Protein AF-A0A958LLQ4-F1 (afdb_monomer)

Structure (mmCIF, N/CA/C/O backbone):
data_AF-A0A958LLQ4-F1
#
_entry.id   AF-A0A958LLQ4-F1
#
loop_
_atom_site.group_PDB
_atom_site.id
_atom_site.type_symbol
_atom_site.label_atom_id
_atom_site.label_alt_id
_atom_site.label_comp_id
_atom_site.label_asym_id
_atom_site.label_entity_id
_atom_site.label_seq_id
_atom_site.pdbx_PDB_ins_code
_atom_site.Cartn_x
_atom_site.Cartn_y
_atom_site.Cartn_z
_atom_site.occupancy
_atom_site.B_iso_or_equiv
_atom_site.auth_seq_id
_atom_site.auth_comp_id
_atom_site.auth_asym_id
_atom_site.auth_atom_id
_atom_site.pdbx_PDB_model_num
ATOM 1 N N . LYS A 1 1 ? -2.678 -2.669 -29.679 1.00 63.53 1 LYS A N 1
ATOM 2 C CA . LYS A 1 1 ? -2.350 -3.875 -28.882 1.00 63.53 1 LYS A CA 1
ATOM 3 C C . LYS A 1 1 ? -0.872 -3.759 -28.554 1.00 63.53 1 LYS A C 1
ATOM 5 O O . LYS A 1 1 ? -0.131 -3.469 -29.480 1.00 63.53 1 LYS A O 1
ATOM 10 N N . TYR A 1 2 ? -0.493 -3.843 -27.283 1.00 69.75 2 TYR A N 1
ATOM 11 C CA . TYR A 1 2 ? 0.900 -3.709 -26.849 1.00 69.75 2 TYR A CA 1
ATOM 12 C C . TYR A 1 2 ? 1.430 -5.084 -26.462 1.00 69.75 2 TYR A C 1
ATOM 14 O O . TYR A 1 2 ? 0.663 -5.903 -25.957 1.00 69.75 2 TYR A O 1
ATOM 22 N N . ASP A 1 3 ? 2.719 -5.311 -26.675 1.00 69.81 3 ASP A N 1
ATOM 23 C CA . ASP A 1 3 ? 3.380 -6.603 -26.454 1.00 69.81 3 ASP A CA 1
ATOM 24 C C . ASP A 1 3 ? 3.765 -6.839 -24.981 1.00 69.81 3 ASP A C 1
ATOM 26 O O . ASP A 1 3 ? 4.581 -7.702 -24.667 1.00 69.81 3 ASP A O 1
ATOM 30 N N . TRP A 1 4 ? 3.188 -6.062 -24.058 1.00 78.38 4 TRP A N 1
ATOM 31 C CA . TRP A 1 4 ? 3.486 -6.164 -22.634 1.00 78.38 4 TRP A CA 1
ATOM 32 C C . TRP A 1 4 ? 2.782 -7.383 -22.007 1.00 78.38 4 TRP A C 1
ATOM 34 O O . TRP A 1 4 ? 1.556 -7.488 -22.114 1.00 78.38 4 TRP A O 1
ATOM 44 N N . PRO A 1 5 ? 3.521 -8.289 -21.335 1.00 75.88 5 PRO A N 1
ATOM 45 C CA . PRO A 1 5 ? 2.971 -9.541 -20.808 1.00 75.88 5 PRO A CA 1
ATOM 46 C C . PRO A 1 5 ? 2.204 -9.389 -19.482 1.00 75.88 5 PRO A C 1
ATOM 48 O O . PRO A 1 5 ? 1.487 -10.313 -19.100 1.00 75.88 5 PRO A O 1
ATOM 51 N N . GLY A 1 6 ? 2.356 -8.262 -18.776 1.00 82.38 6 GLY A N 1
ATOM 52 C CA . GLY A 1 6 ? 1.766 -8.015 -17.453 1.00 82.38 6 GLY A CA 1
ATOM 53 C C . GLY A 1 6 ? 0.664 -6.950 -17.444 1.00 82.38 6 GLY A C 1
ATOM 54 O O . GLY A 1 6 ? 0.184 -6.494 -18.482 1.00 82.38 6 GLY A O 1
ATOM 55 N N . ASN A 1 7 ? 0.258 -6.505 -16.254 1.00 87.19 7 ASN A N 1
ATOM 56 C CA . ASN A 1 7 ? -0.603 -5.326 -16.108 1.00 87.19 7 ASN A CA 1
ATOM 57 C C . ASN A 1 7 ? 0.216 -4.019 -16.020 1.00 87.19 7 ASN A C 1
ATOM 59 O O . ASN A 1 7 ? 1.441 -4.043 -15.906 1.00 87.19 7 ASN A O 1
ATOM 63 N N . ILE A 1 8 ? -0.456 -2.864 -16.065 1.00 85.81 8 ILE A N 1
ATOM 64 C CA . ILE A 1 8 ? 0.223 -1.556 -16.101 1.00 85.81 8 ILE A CA 1
ATOM 65 C C . ILE A 1 8 ? 1.041 -1.244 -14.837 1.00 85.81 8 ILE A C 1
ATOM 67 O O . ILE A 1 8 ? 2.043 -0.549 -14.930 1.00 85.81 8 ILE A O 1
ATOM 71 N N . ARG A 1 9 ? 0.675 -1.805 -13.675 1.00 88.75 9 ARG A N 1
ATOM 72 C CA . ARG A 1 9 ? 1.460 -1.658 -12.436 1.00 88.75 9 ARG A CA 1
ATOM 73 C C . ARG A 1 9 ? 2.757 -2.445 -12.489 1.00 88.75 9 ARG A C 1
ATOM 75 O O . ARG A 1 9 ? 3.747 -2.045 -11.901 1.00 88.75 9 ARG A O 1
ATOM 82 N N . GLU A 1 10 ? 2.755 -3.586 -13.172 1.00 86.56 10 GLU A N 1
ATOM 83 C CA . GLU A 1 10 ? 3.984 -4.358 -13.361 1.00 86.56 10 GLU A CA 1
ATOM 84 C C . GLU A 1 10 ? 4.960 -3.592 -14.254 1.00 86.56 10 GLU A C 1
ATOM 86 O O . GLU A 1 10 ? 6.159 -3.610 -13.996 1.00 86.56 10 GLU A O 1
ATOM 91 N N . LEU A 1 11 ? 4.442 -2.879 -15.259 1.00 88.12 11 LEU A N 1
ATOM 92 C CA . LEU A 1 11 ? 5.252 -2.004 -16.102 1.00 88.12 11 LEU A CA 1
ATOM 93 C C . LEU A 1 11 ? 5.844 -0.844 -15.294 1.00 88.12 11 LEU A C 1
ATOM 95 O O . LEU A 1 11 ? 7.042 -0.598 -15.378 1.00 88.12 11 LEU A O 1
ATOM 99 N N . GLU A 1 12 ? 5.015 -0.170 -14.495 1.00 89.00 12 GLU A N 1
ATOM 100 C CA . GLU A 1 12 ? 5.439 0.910 -13.596 1.00 89.00 12 GLU A CA 1
ATOM 101 C C . GLU A 1 12 ? 6.560 0.442 -12.657 1.00 89.00 12 GLU A C 1
ATOM 103 O O . GLU A 1 12 ? 7.640 1.025 -12.660 1.00 89.00 12 GLU A O 1
ATOM 108 N N . ASN A 1 13 ? 6.369 -0.692 -11.975 1.00 89.38 13 ASN A N 1
ATOM 109 C CA . ASN A 1 13 ? 7.370 -1.255 -11.066 1.00 89.38 13 ASN A CA 1
ATOM 110 C C . ASN A 1 13 ? 8.701 -1.588 -11.766 1.00 89.38 13 ASN A C 1
ATOM 112 O O . ASN A 1 13 ? 9.769 -1.406 -11.184 1.00 89.38 13 ASN A O 1
ATOM 116 N N . VAL A 1 14 ? 8.655 -2.110 -12.998 1.00 88.31 14 VAL A N 1
ATOM 117 C CA . VAL A 1 14 ? 9.866 -2.442 -13.769 1.00 88.31 14 VAL A CA 1
ATOM 118 C C . VAL A 1 14 ? 10.636 -1.179 -14.149 1.00 88.31 14 VAL A C 1
ATOM 120 O O . VAL A 1 14 ? 11.862 -1.166 -14.043 1.00 88.31 14 VAL A O 1
ATOM 123 N N . ILE A 1 15 ? 9.933 -0.120 -14.554 1.00 88.44 15 ILE A N 1
ATOM 124 C CA . ILE A 1 15 ? 10.548 1.163 -14.911 1.00 88.44 15 ILE A CA 1
ATOM 125 C C . ILE A 1 15 ? 11.131 1.847 -13.672 1.00 88.44 15 ILE A C 1
ATOM 127 O O . ILE A 1 15 ? 12.266 2.311 -13.728 1.00 88.44 15 ILE A O 1
ATOM 131 N N . GLU A 1 16 ? 10.401 1.874 -12.554 1.00 88.38 16 GLU A N 1
ATOM 132 C CA . GLU A 1 16 ? 10.895 2.435 -11.290 1.00 88.38 16 GLU A CA 1
ATOM 133 C C . GLU A 1 16 ? 12.174 1.734 -10.832 1.00 88.38 16 GLU A C 1
ATOM 135 O O . GLU A 1 16 ? 13.159 2.388 -10.499 1.00 88.38 16 GLU A O 1
ATOM 140 N N . HIS A 1 17 ? 12.190 0.402 -10.864 1.00 86.88 17 HIS A N 1
ATOM 141 C CA . HIS A 1 17 ? 13.363 -0.371 -10.475 1.00 86.88 17 HIS A CA 1
ATOM 142 C C . HIS A 1 17 ? 14.562 -0.106 -11.394 1.00 86.88 17 HIS A C 1
ATOM 144 O O . HIS A 1 17 ? 15.671 0.104 -10.908 1.00 86.88 17 HIS A O 1
ATOM 150 N N . ALA A 1 18 ? 14.345 -0.079 -12.712 1.00 88.19 18 ALA A N 1
ATOM 151 C CA . ALA A 1 18 ? 15.406 0.207 -13.672 1.00 88.19 18 ALA A CA 1
ATOM 152 C C . ALA A 1 18 ? 15.966 1.627 -13.512 1.00 88.19 18 ALA A C 1
ATOM 154 O O . ALA A 1 18 ? 17.169 1.830 -13.636 1.00 88.19 18 ALA A O 1
ATOM 155 N N . PHE A 1 19 ? 15.108 2.591 -13.175 1.00 86.88 19 PHE A N 1
ATOM 156 C CA . PHE A 1 19 ? 15.516 3.955 -12.859 1.00 86.88 19 PHE A CA 1
ATOM 157 C C . PHE A 1 19 ? 16.313 4.051 -11.549 1.00 86.88 19 PHE A C 1
ATOM 159 O O . PHE A 1 19 ? 17.269 4.809 -11.482 1.00 86.88 19 PHE A O 1
ATOM 166 N N . ILE A 1 20 ? 15.951 3.285 -10.514 1.00 87.06 20 ILE A N 1
ATOM 167 C CA . ILE A 1 20 ? 16.677 3.276 -9.231 1.00 87.06 20 ILE A CA 1
ATOM 168 C C . ILE A 1 20 ? 18.080 2.672 -9.377 1.00 87.06 20 ILE A C 1
ATOM 170 O O . ILE A 1 20 ? 19.001 3.101 -8.685 1.00 87.06 20 ILE A O 1
ATOM 174 N N . LEU A 1 21 ? 18.237 1.657 -10.230 1.00 85.44 21 LEU A N 1
ATOM 175 C CA . LEU A 1 21 ? 19.515 0.969 -10.421 1.00 85.44 21 LEU A CA 1
ATOM 176 C C . LEU A 1 21 ? 20.495 1.721 -11.322 1.00 85.44 21 LEU A C 1
ATOM 178 O O . LEU A 1 21 ? 21.702 1.526 -11.193 1.00 85.44 21 LEU A O 1
ATOM 182 N N . GLU A 1 22 ? 19.999 2.526 -12.258 1.00 86.81 22 GLU A N 1
ATOM 183 C CA . GLU A 1 22 ? 20.848 3.247 -13.201 1.00 86.81 22 GLU A CA 1
ATOM 184 C C . GLU A 1 22 ? 21.275 4.590 -12.630 1.00 86.81 22 GLU A C 1
ATOM 186 O O . GLU A 1 22 ? 20.471 5.475 -12.360 1.00 86.81 22 GLU A O 1
ATOM 191 N N . GLU A 1 23 ? 22.585 4.766 -12.504 1.00 82.06 23 GLU A N 1
ATOM 192 C CA . GLU A 1 23 ? 23.186 6.035 -12.090 1.00 82.06 23 GLU A CA 1
ATOM 193 C C . GLU A 1 23 ? 23.378 6.994 -13.281 1.00 82.06 23 GLU A C 1
ATOM 195 O O . GLU A 1 23 ? 23.805 8.138 -13.113 1.00 82.06 23 GLU A O 1
ATOM 200 N N . THR A 1 24 ? 23.085 6.536 -14.504 1.00 84.31 24 THR A N 1
ATOM 201 C CA . THR A 1 24 ? 23.286 7.294 -15.744 1.00 84.31 24 THR A CA 1
ATOM 202 C C . THR A 1 24 ? 21.967 7.764 -16.360 1.00 84.31 24 THR A C 1
ATOM 204 O O . THR A 1 24 ? 20.885 7.290 -16.032 1.00 84.31 24 THR A O 1
ATOM 207 N N . ASN A 1 25 ? 22.041 8.700 -17.312 1.00 84.00 25 ASN A N 1
ATOM 208 C CA . ASN A 1 25 ? 20.861 9.221 -18.017 1.00 84.00 25 ASN A CA 1
ATOM 209 C C . ASN A 1 25 ? 20.256 8.234 -19.042 1.00 84.00 25 ASN A C 1
ATOM 211 O O . ASN A 1 25 ? 19.365 8.620 -19.801 1.00 84.00 25 ASN A O 1
ATOM 215 N N . LEU A 1 26 ? 20.755 6.997 -19.125 1.00 86.38 26 LEU A N 1
ATOM 216 C CA . LEU A 1 26 ? 20.292 5.973 -20.059 1.00 86.38 26 LEU A CA 1
ATOM 217 C C . LEU A 1 26 ? 20.000 4.680 -19.300 1.00 86.38 26 LEU A C 1
ATOM 219 O O . LEU A 1 26 ? 20.859 4.172 -18.592 1.00 86.38 26 LEU A O 1
ATOM 223 N N . ILE A 1 27 ? 18.805 4.122 -19.496 1.00 85.38 27 ILE A N 1
ATOM 224 C CA . ILE A 1 27 ? 18.447 2.831 -18.904 1.00 85.38 27 ILE A CA 1
ATOM 225 C C . ILE A 1 27 ? 19.063 1.712 -19.747 1.00 85.38 27 ILE A C 1
ATOM 227 O O . ILE A 1 27 ? 18.666 1.501 -20.897 1.00 85.38 27 ILE A O 1
ATOM 231 N N . GLY A 1 28 ? 20.037 1.000 -19.180 1.00 81.94 28 GLY A N 1
ATOM 232 C CA . GLY A 1 28 ? 20.638 -0.180 -19.778 1.00 81.94 28 GLY A CA 1
ATOM 233 C C . GLY A 1 28 ? 19.764 -1.424 -19.620 1.00 81.94 28 GLY A C 1
ATOM 234 O O . GLY A 1 28 ? 18.930 -1.538 -18.724 1.00 81.94 28 GLY A O 1
ATOM 235 N N . ILE A 1 29 ? 19.988 -2.420 -20.480 1.00 82.12 29 ILE A N 1
ATOM 236 C CA . ILE A 1 29 ? 19.274 -3.710 -20.422 1.00 82.12 29 ILE A CA 1
ATOM 237 C C . ILE A 1 29 ? 19.532 -4.424 -19.082 1.00 82.12 29 ILE A C 1
ATOM 239 O O . ILE A 1 29 ? 18.664 -5.136 -18.589 1.00 82.12 29 ILE A O 1
ATOM 243 N N . ASN A 1 30 ? 20.692 -4.185 -18.465 1.00 80.25 30 ASN A N 1
ATOM 244 C CA . ASN A 1 30 ? 21.082 -4.772 -17.181 1.00 80.25 30 ASN A CA 1
ATOM 245 C C . ASN A 1 30 ? 20.281 -4.226 -15.986 1.00 80.25 30 ASN A C 1
ATOM 247 O O . ASN A 1 30 ? 20.246 -4.867 -14.940 1.00 80.25 30 ASN A O 1
ATOM 251 N N . ALA A 1 31 ? 19.645 -3.060 -16.127 1.00 82.81 31 ALA A N 1
ATOM 252 C CA . ALA A 1 31 ? 18.838 -2.445 -15.076 1.00 82.81 31 ALA A CA 1
ATOM 253 C C . ALA A 1 31 ? 17.414 -3.008 -15.001 1.00 82.81 31 ALA A C 1
ATOM 255 O O . ALA A 1 31 ? 16.707 -2.845 -14.003 1.00 82.81 31 ALA A O 1
ATOM 256 N N . LEU A 1 32 ? 16.977 -3.684 -16.065 1.00 86.12 32 LEU A N 1
ATOM 257 C CA . LEU A 1 32 ? 15.686 -4.347 -16.094 1.00 86.12 32 LEU A CA 1
ATOM 258 C C . LEU A 1 32 ? 15.749 -5.651 -15.280 1.00 86.12 32 LEU A C 1
ATOM 260 O O . LEU A 1 32 ? 16.730 -6.389 -15.376 1.00 86.12 32 LEU A O 1
ATOM 264 N N . PRO A 1 33 ? 14.698 -5.993 -14.513 1.00 80.81 33 PRO A N 1
ATOM 265 C CA . PRO A 1 33 ? 14.664 -7.240 -13.757 1.00 80.81 33 PRO A CA 1
ATOM 266 C C . PRO A 1 33 ? 14.849 -8.476 -14.648 1.00 80.81 33 PRO A C 1
ATOM 268 O O . PRO A 1 33 ? 14.206 -8.606 -15.692 1.00 80.81 33 PRO A O 1
ATOM 271 N N . GLU A 1 34 ? 15.649 -9.443 -14.192 1.00 77.19 34 GLU A N 1
ATOM 272 C CA . GLU A 1 34 ? 15.941 -10.687 -14.926 1.00 77.19 34 GLU A CA 1
ATOM 273 C C . GLU A 1 34 ? 14.667 -11.460 -15.313 1.00 77.19 34 GLU A C 1
ATOM 275 O O . GLU A 1 34 ? 14.565 -12.015 -16.407 1.00 77.19 34 GLU A O 1
ATOM 280 N N . ALA A 1 35 ? 13.646 -11.430 -14.448 1.00 72.88 35 ALA A N 1
ATOM 281 C CA . ALA A 1 35 ? 12.343 -12.036 -14.716 1.00 72.88 35 ALA A CA 1
ATOM 282 C C . ALA A 1 35 ? 11.667 -11.460 -15.973 1.00 72.88 35 ALA A C 1
ATOM 284 O O . ALA A 1 35 ? 11.044 -12.204 -16.732 1.00 72.88 35 ALA A O 1
ATOM 285 N N . PHE A 1 36 ? 11.816 -10.154 -16.214 1.00 78.06 36 PHE A N 1
ATOM 286 C CA . PHE A 1 36 ? 11.285 -9.499 -17.405 1.00 78.06 36 PHE A CA 1
ATOM 287 C C . PHE A 1 36 ? 12.080 -9.891 -18.653 1.00 78.06 36 PHE A C 1
ATOM 289 O O . PHE A 1 36 ? 11.495 -10.299 -19.655 1.00 78.06 36 PHE A O 1
ATOM 296 N N . LEU A 1 37 ? 13.411 -9.850 -18.574 1.00 78.56 37 LEU A N 1
ATOM 297 C CA . LEU A 1 37 ? 14.289 -10.231 -19.685 1.00 78.56 37 LEU A CA 1
ATOM 298 C C . LEU A 1 37 ? 14.026 -11.675 -20.134 1.00 78.56 37 LEU A C 1
ATOM 300 O O . LEU A 1 37 ? 13.896 -11.949 -21.329 1.00 78.56 37 LEU A O 1
ATOM 304 N N . ARG A 1 38 ? 13.809 -12.578 -19.172 1.00 74.56 38 ARG A N 1
ATOM 305 C CA . ARG A 1 38 ? 13.427 -13.969 -19.428 1.00 74.56 38 ARG A CA 1
ATOM 306 C C . ARG A 1 38 ? 12.061 -14.100 -20.101 1.00 74.56 38 ARG A C 1
ATOM 308 O O . ARG A 1 38 ? 11.919 -14.920 -21.003 1.00 74.56 38 ARG A O 1
ATOM 315 N N . ALA A 1 39 ? 11.068 -13.310 -19.687 1.00 74.88 39 ALA A N 1
ATOM 316 C CA . ALA A 1 39 ? 9.728 -13.331 -20.278 1.00 74.88 39 ALA A CA 1
ATOM 317 C C . ALA A 1 39 ? 9.726 -12.884 -21.750 1.00 74.88 39 ALA A C 1
ATOM 319 O O . ALA A 1 39 ? 8.957 -13.410 -22.551 1.00 74.88 39 ALA A O 1
ATOM 320 N N . VAL A 1 40 ? 10.618 -11.958 -22.114 1.00 75.06 40 VAL A N 1
ATOM 321 C CA . VAL A 1 40 ? 10.812 -11.491 -23.498 1.00 75.06 40 VAL A CA 1
ATOM 322 C C . VAL A 1 40 ? 11.680 -12.463 -24.320 1.00 75.06 40 VAL A C 1
ATOM 324 O O . VAL A 1 40 ? 11.758 -12.352 -25.541 1.00 75.06 40 VAL A O 1
ATOM 327 N N . GLY A 1 41 ? 12.299 -13.462 -23.683 1.00 70.06 41 GLY A N 1
ATOM 328 C CA . GLY A 1 41 ? 13.175 -14.432 -24.346 1.00 70.06 41 GLY A CA 1
ATOM 329 C C . GLY A 1 41 ? 14.608 -13.933 -24.558 1.00 70.06 41 GLY A C 1
ATOM 330 O O . GLY A 1 41 ? 15.348 -14.507 -25.355 1.00 70.06 41 GLY A O 1
ATOM 331 N N . ILE A 1 42 ? 15.015 -12.881 -23.843 1.00 70.50 42 ILE A N 1
ATOM 332 C CA . ILE A 1 42 ? 16.385 -12.366 -23.848 1.00 70.50 42 ILE A CA 1
ATOM 333 C C . ILE A 1 42 ? 17.174 -13.142 -22.791 1.00 70.50 42 ILE A C 1
ATOM 335 O O . ILE A 1 42 ? 17.037 -12.908 -21.592 1.00 70.50 42 ILE A O 1
ATOM 339 N N . ASN A 1 43 ? 18.010 -14.082 -23.231 1.00 61.56 43 ASN A N 1
ATOM 340 C CA . ASN A 1 43 ? 18.992 -14.721 -22.360 1.00 61.56 43 ASN A CA 1
ATOM 341 C C . ASN A 1 43 ? 20.258 -13.863 -22.372 1.00 61.56 43 ASN A C 1
ATOM 343 O O . ASN A 1 43 ? 20.890 -13.726 -23.419 1.00 61.56 43 ASN A O 1
ATOM 347 N N . ILE A 1 44 ? 20.649 -13.301 -21.226 1.00 65.06 44 ILE A N 1
ATOM 348 C CA . ILE A 1 44 ? 21.928 -12.592 -21.077 1.00 65.06 44 ILE A CA 1
ATOM 349 C C . ILE A 1 44 ? 23.064 -13.631 -21.026 1.00 65.06 44 ILE A C 1
ATOM 351 O O . ILE A 1 44 ? 23.745 -13.814 -20.022 1.00 65.06 44 ILE A O 1
ATOM 355 N N . THR A 1 45 ? 23.248 -14.398 -22.097 1.00 57.47 45 THR A N 1
ATOM 356 C CA . THR A 1 45 ? 24.387 -15.303 -22.232 1.00 57.47 45 THR A CA 1
ATOM 357 C C . THR A 1 45 ? 25.585 -14.506 -22.728 1.00 57.47 45 THR A C 1
ATOM 359 O O . THR A 1 45 ? 25.759 -14.324 -23.928 1.00 57.47 45 THR A O 1
ATOM 362 N N . GLY A 1 46 ? 26.415 -14.063 -21.780 1.00 54.38 46 GLY A N 1
ATOM 363 C CA . GLY A 1 46 ? 27.835 -13.803 -22.016 1.00 54.38 46 GLY A CA 1
ATOM 364 C C . GLY A 1 46 ? 28.245 -12.353 -22.258 1.00 54.38 46 GLY A C 1
ATOM 365 O O . GLY A 1 46 ? 28.676 -12.036 -23.358 1.00 54.38 46 GLY A O 1
ATOM 366 N N . GLN A 1 47 ? 28.233 -11.519 -21.209 1.00 46.62 47 GLN A N 1
ATOM 367 C CA . GLN A 1 47 ? 29.324 -10.556 -20.950 1.00 46.62 47 GLN A CA 1
ATOM 368 C C . GLN A 1 47 ? 29.307 -9.946 -19.532 1.00 46.62 47 GLN A C 1
ATOM 370 O O . GLN A 1 47 ? 29.550 -8.765 -19.349 1.00 46.62 47 GLN A O 1
ATOM 375 N N . TYR A 1 48 ? 29.109 -10.774 -18.504 1.00 48.53 48 TYR A N 1
ATOM 376 C CA . TYR A 1 48 ? 29.691 -10.534 -17.175 1.00 48.53 48 TYR A CA 1
ATOM 377 C C . TYR A 1 48 ? 30.230 -11.861 -16.646 1.00 48.53 48 TYR A C 1
ATOM 379 O O . TYR A 1 48 ? 29.639 -12.536 -15.811 1.00 48.53 48 TYR A O 1
ATOM 387 N N . CYS A 1 49 ? 31.362 -12.274 -17.200 1.00 46.19 49 CYS A N 1
ATOM 388 C CA . CYS A 1 49 ? 32.210 -13.301 -16.617 1.00 46.19 49 CYS A CA 1
ATOM 389 C C . CYS A 1 49 ? 33.663 -12.853 -16.773 1.00 46.19 49 CYS A C 1
ATOM 391 O O . CYS A 1 49 ? 34.361 -13.269 -17.692 1.00 46.19 49 CYS A O 1
ATOM 393 N N . SER A 1 50 ? 34.082 -11.931 -15.905 1.00 43.75 50 SER A N 1
ATOM 394 C CA . SER A 1 50 ? 35.461 -11.686 -15.459 1.00 43.75 50 SER A CA 1
ATOM 395 C C . SER A 1 50 ? 35.422 -10.614 -14.368 1.00 43.75 50 SER A C 1
ATOM 397 O O . SER A 1 50 ? 34.649 -9.673 -14.479 1.00 43.75 50 SER A O 1
ATOM 399 N N . LEU A 1 51 ? 36.269 -10.769 -13.349 1.00 40.25 51 LEU A N 1
ATOM 400 C CA . LEU A 1 51 ? 36.336 -10.008 -12.090 1.00 40.25 51 LEU A CA 1
ATOM 401 C C . LEU A 1 51 ? 35.310 -10.423 -11.028 1.00 40.25 51 LEU A C 1
ATOM 403 O O . LEU A 1 51 ? 34.398 -9.691 -10.669 1.00 40.25 51 LEU A O 1
ATOM 407 N N . ASN A 1 52 ? 35.491 -11.636 -10.502 1.00 47.94 52 ASN A N 1
ATOM 408 C CA . ASN A 1 52 ? 35.983 -11.797 -9.128 1.00 47.94 52 ASN A CA 1
ATOM 409 C C . ASN A 1 52 ? 36.300 -13.275 -8.871 1.00 47.94 52 ASN A C 1
ATOM 411 O O . ASN A 1 52 ? 35.483 -14.043 -8.369 1.00 47.94 52 ASN A O 1
ATOM 415 N N . LYS A 1 53 ? 37.522 -13.676 -9.238 1.00 45.81 53 LYS A N 1
ATOM 416 C CA . LYS A 1 53 ? 38.163 -14.864 -8.673 1.00 45.81 53 LYS A CA 1
ATOM 417 C C . LYS A 1 53 ? 39.660 -14.617 -8.493 1.00 45.81 53 LYS A C 1
ATOM 419 O O . LYS A 1 53 ? 40.469 -14.889 -9.368 1.00 45.81 53 LYS A O 1
ATOM 424 N N . SER A 1 54 ? 39.957 -14.059 -7.332 1.00 37.88 54 SER A N 1
ATOM 425 C CA . SER A 1 5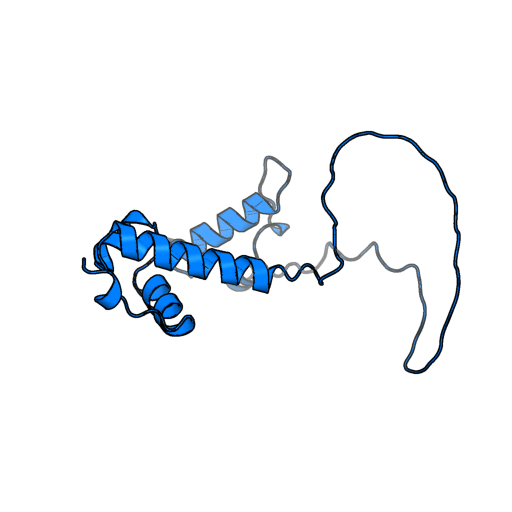4 ? 41.225 -14.053 -6.600 1.00 37.88 54 SER A CA 1
ATOM 426 C C . SER A 1 54 ? 40.817 -13.445 -5.258 1.00 37.88 54 SER A C 1
ATOM 428 O O . SER A 1 54 ? 40.498 -12.264 -5.222 1.00 37.88 54 SER A O 1
ATOM 430 N N . SER A 1 55 ? 40.579 -14.177 -4.176 1.00 42.88 55 SER A N 1
ATOM 431 C CA . SER A 1 55 ? 41.203 -15.386 -3.621 1.00 42.88 55 SER A CA 1
ATOM 432 C C . SER A 1 55 ? 40.171 -16.039 -2.666 1.00 42.88 55 SER A C 1
ATOM 434 O O . SER A 1 55 ? 39.449 -15.326 -1.978 1.00 42.88 55 SER A O 1
ATOM 436 N N . GLU A 1 56 ? 39.878 -17.346 -2.690 1.00 28.00 56 GLU A N 1
ATOM 437 C CA . GLU A 1 56 ? 40.576 -18.391 -1.900 1.00 28.00 56 GLU A CA 1
ATOM 438 C C . GLU A 1 56 ? 41.043 -17.864 -0.531 1.00 28.00 56 GLU A C 1
ATOM 440 O O . GLU A 1 56 ? 41.801 -16.908 -0.473 1.00 28.00 56 GLU A O 1
ATOM 445 N N . SER A 1 57 ? 40.694 -18.385 0.640 1.00 33.16 57 SER A N 1
ATOM 446 C CA . SER A 1 57 ? 40.095 -19.629 1.155 1.00 33.16 57 SER A CA 1
ATOM 447 C C . SER A 1 57 ? 39.760 -19.301 2.638 1.00 33.16 57 SER A C 1
ATOM 449 O O . SER A 1 57 ? 40.306 -18.342 3.173 1.00 33.16 57 SER A O 1
ATOM 451 N N . SER A 1 58 ? 38.883 -19.929 3.419 1.00 32.94 58 SER A N 1
ATOM 452 C CA . SER A 1 58 ? 38.619 -21.346 3.700 1.00 32.94 58 SER A CA 1
ATOM 453 C C . SER A 1 58 ? 37.377 -21.362 4.622 1.00 32.94 58 SER A C 1
ATOM 455 O O . SER A 1 58 ? 37.149 -20.390 5.335 1.00 32.94 58 SER A O 1
ATOM 457 N N . GLY A 1 59 ? 36.480 -22.353 4.556 1.00 29.56 59 GLY A N 1
ATOM 458 C CA . GLY A 1 59 ? 36.274 -23.357 5.626 1.00 29.56 59 GLY A CA 1
ATOM 459 C C . GLY A 1 59 ? 36.480 -22.845 7.068 1.00 29.56 59 GLY A C 1
ATOM 460 O O . GLY A 1 59 ? 37.515 -22.283 7.369 1.00 29.56 59 GLY A O 1
ATOM 461 N N . SER A 1 60 ? 35.638 -23.093 8.065 1.00 28.67 60 SER A N 1
ATOM 462 C CA . SER A 1 60 ? 34.699 -24.184 8.277 1.00 28.67 60 SER A CA 1
ATOM 463 C C . SER A 1 60 ? 34.026 -23.962 9.645 1.00 28.67 60 SER A C 1
ATOM 465 O O . SER A 1 60 ? 34.437 -23.117 10.431 1.00 28.67 60 SER A O 1
ATOM 467 N N . SER A 1 61 ? 33.013 -24.774 9.906 1.00 27.36 61 SER A N 1
ATOM 468 C CA . SER A 1 61 ? 32.414 -25.147 11.192 1.00 27.36 61 SER A CA 1
ATOM 469 C C . SER A 1 61 ? 33.205 -24.898 12.505 1.00 27.36 61 SER A C 1
ATOM 471 O O . SER A 1 61 ? 34.366 -25.282 12.626 1.00 27.36 61 SER A O 1
ATOM 473 N N . SER A 1 62 ? 32.426 -24.556 13.549 1.00 30.81 62 SER A N 1
ATOM 474 C CA . SER A 1 62 ? 32.543 -24.902 14.992 1.00 30.81 62 SER A CA 1
ATOM 475 C C . SER A 1 62 ? 33.515 -24.170 15.947 1.00 30.81 62 SER A C 1
ATOM 477 O O . SER A 1 62 ? 34.719 -24.191 15.741 1.00 30.81 62 SER A O 1
ATOM 479 N N . LYS A 1 63 ? 32.924 -23.790 17.103 1.00 29.80 63 LYS A N 1
ATOM 480 C CA . LYS A 1 63 ? 33.432 -23.769 18.499 1.00 29.80 63 LYS A CA 1
ATOM 481 C C . LYS A 1 63 ? 34.183 -22.539 19.049 1.00 29.80 63 LYS A C 1
ATOM 483 O O . LYS A 1 63 ? 35.259 -22.203 18.586 1.00 29.80 63 LYS A O 1
ATOM 488 N N . ASP A 1 6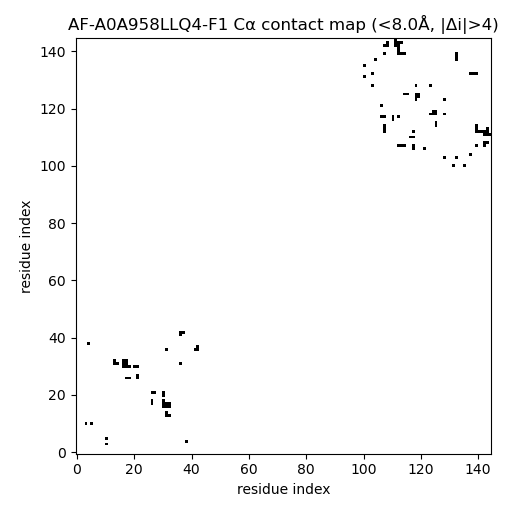4 ? 33.577 -22.024 20.127 1.00 33.97 64 ASP A N 1
ATOM 489 C CA . ASP A 1 64 ? 34.155 -21.699 21.442 1.00 33.97 64 ASP A CA 1
ATOM 490 C C . ASP A 1 64 ? 35.093 -20.478 21.631 1.00 33.97 64 ASP A C 1
ATOM 492 O O . ASP A 1 64 ? 36.051 -20.266 20.901 1.00 33.97 64 ASP A O 1
ATOM 496 N N . GLU A 1 65 ? 34.793 -19.760 22.727 1.00 37.44 65 GLU A N 1
ATOM 497 C CA . GLU A 1 65 ? 35.683 -19.025 23.651 1.00 37.44 65 GLU A CA 1
ATOM 498 C C . GLU A 1 65 ? 36.228 -17.608 23.313 1.00 37.44 65 GLU A C 1
ATOM 500 O O . GLU A 1 65 ? 37.134 -17.397 22.519 1.00 37.44 65 GLU A O 1
ATOM 505 N N . ASP A 1 66 ? 35.664 -16.639 24.049 1.00 38.34 66 ASP A N 1
ATOM 506 C CA . ASP A 1 66 ? 36.322 -15.775 25.044 1.00 38.34 66 ASP A CA 1
ATOM 507 C C . ASP A 1 66 ? 37.482 -14.809 24.685 1.00 38.34 66 ASP A C 1
ATOM 509 O O . ASP A 1 66 ? 38.617 -15.202 24.450 1.00 38.34 66 ASP A O 1
ATOM 513 N N . LYS A 1 67 ? 37.197 -13.529 25.001 1.00 47.62 67 LYS A N 1
ATOM 514 C CA . LYS A 1 67 ? 38.043 -12.508 25.669 1.00 47.62 67 LYS A CA 1
ATOM 515 C C . LYS A 1 67 ? 39.006 -11.610 24.871 1.00 47.62 67 LYS A C 1
ATOM 517 O O . LYS A 1 67 ? 39.754 -12.013 23.996 1.00 47.62 67 LYS A O 1
ATOM 522 N N . GLU A 1 68 ? 39.036 -10.389 25.419 1.00 34.94 68 GLU A N 1
ATOM 523 C CA . GLU A 1 68 ? 39.974 -9.267 25.272 1.00 34.94 68 GLU A CA 1
ATOM 524 C C . GLU A 1 68 ? 39.647 -8.247 24.162 1.00 34.94 68 GLU A C 1
ATOM 526 O O . GLU A 1 68 ? 39.263 -8.600 23.060 1.00 34.94 68 GLU A O 1
ATOM 531 N N . ALA A 1 69 ? 39.715 -6.932 24.387 1.00 39.09 69 ALA A N 1
ATOM 532 C CA . ALA A 1 69 ? 40.442 -6.210 25.422 1.00 39.09 69 ALA A CA 1
ATOM 533 C C . ALA A 1 69 ? 39.732 -4.914 25.850 1.00 39.09 69 ALA A C 1
ATOM 535 O O . ALA A 1 69 ? 39.267 -4.113 25.040 1.00 39.09 69 ALA A O 1
ATOM 536 N N . THR A 1 70 ? 39.752 -4.703 27.162 1.00 37.69 70 THR A N 1
ATOM 537 C CA . THR A 1 70 ? 39.722 -3.414 27.851 1.00 37.69 70 THR A CA 1
ATOM 538 C C . THR A 1 70 ? 40.747 -2.445 27.262 1.00 37.69 70 THR A C 1
ATOM 540 O O . THR A 1 70 ? 41.936 -2.743 27.312 1.00 37.69 70 THR A O 1
ATOM 543 N N . ILE A 1 71 ? 40.324 -1.243 26.855 1.00 41.06 71 ILE A N 1
ATOM 544 C CA . ILE A 1 71 ? 41.173 -0.045 26.948 1.00 41.06 71 ILE A CA 1
ATOM 545 C C . ILE A 1 71 ? 40.342 1.111 27.519 1.00 41.06 71 ILE A C 1
ATOM 547 O O . ILE A 1 71 ? 39.472 1.679 26.865 1.00 41.06 71 ILE A O 1
ATOM 551 N N . LEU A 1 72 ? 40.639 1.427 28.781 1.00 35.09 72 LEU A N 1
ATOM 552 C CA . LEU A 1 72 ? 40.273 2.653 29.483 1.00 35.09 72 LEU A CA 1
ATOM 553 C C . LEU A 1 72 ? 41.161 3.798 28.987 1.00 35.09 72 LEU A C 1
ATOM 555 O O . LEU A 1 72 ? 42.385 3.697 29.033 1.00 35.09 72 LEU A O 1
ATOM 559 N N . GLY A 1 73 ? 40.543 4.908 28.601 1.00 30.67 73 GLY A N 1
ATOM 560 C CA . GLY A 1 73 ? 41.219 6.182 28.386 1.00 30.67 73 GLY A CA 1
ATOM 561 C C . GLY A 1 73 ? 40.292 7.316 28.794 1.00 30.67 73 GLY A C 1
ATOM 562 O O . GLY A 1 73 ? 39.413 7.701 28.032 1.00 30.67 73 GLY A O 1
ATOM 563 N N . ALA A 1 74 ? 40.459 7.805 30.021 1.00 36.72 74 ALA A N 1
ATOM 564 C CA . ALA A 1 74 ? 39.770 8.977 30.539 1.00 36.72 74 ALA A CA 1
ATOM 565 C C . ALA A 1 74 ? 40.176 10.230 29.746 1.00 36.72 74 ALA A C 1
ATOM 567 O O . ALA A 1 74 ? 41.361 10.557 29.679 1.00 36.72 74 ALA A O 1
ATOM 568 N N . PHE A 1 75 ? 39.201 10.949 29.188 1.00 35.69 75 PHE A N 1
ATOM 569 C CA . PHE A 1 75 ? 39.391 12.324 28.735 1.00 35.69 75 PHE A CA 1
ATOM 570 C C . PHE A 1 75 ? 38.116 13.130 28.997 1.00 35.69 75 PHE A C 1
ATOM 572 O O . PHE A 1 75 ? 37.062 12.874 28.417 1.00 35.69 75 PHE A O 1
ATOM 579 N N . GLU A 1 76 ? 38.216 14.066 29.941 1.00 38.69 76 GLU A N 1
ATOM 580 C CA . GLU A 1 76 ? 37.194 15.060 30.255 1.00 38.69 76 GLU A CA 1
ATOM 581 C C . GLU A 1 76 ? 37.112 16.109 29.140 1.00 38.69 76 GLU A C 1
ATOM 583 O O . GLU A 1 76 ? 38.120 16.682 28.734 1.00 38.69 76 GLU A O 1
ATOM 588 N N . GLY A 1 77 ? 35.895 16.415 28.693 1.00 37.53 77 GLY A N 1
ATOM 589 C CA . GLY A 1 77 ? 35.633 17.517 27.771 1.00 37.53 77 GLY A CA 1
ATOM 590 C C . GLY A 1 77 ? 34.158 17.573 27.395 1.00 37.53 77 GLY A C 1
ATOM 591 O O . GLY A 1 77 ? 33.671 16.737 26.645 1.00 37.53 77 GLY A O 1
ATOM 592 N N . LYS A 1 78 ? 33.432 18.533 27.973 1.00 46.91 78 LYS A N 1
ATOM 593 C CA . LYS A 1 78 ? 32.020 18.826 27.694 1.00 46.91 78 LYS A CA 1
ATOM 594 C C . LYS A 1 78 ? 31.841 19.300 26.255 1.00 46.91 78 LYS A C 1
ATOM 596 O O . LYS A 1 78 ? 32.287 20.403 25.968 1.00 46.91 78 LYS A O 1
ATOM 601 N N . GLU A 1 79 ? 31.057 18.585 25.450 1.00 42.66 79 GLU A N 1
ATOM 602 C CA . GLU A 1 79 ? 30.160 19.204 24.466 1.00 42.66 79 GLU A CA 1
ATOM 603 C C . GLU A 1 79 ? 29.188 18.208 23.810 1.00 42.66 79 GLU A C 1
ATOM 605 O O . GLU A 1 79 ? 29.576 17.188 23.257 1.00 42.66 79 GLU A O 1
ATOM 610 N N . ASN A 1 80 ? 27.910 18.596 23.865 1.00 39.47 80 ASN A N 1
ATOM 611 C CA . ASN A 1 80 ? 26.738 18.092 23.153 1.00 39.47 80 ASN A CA 1
ATOM 612 C C . ASN A 1 80 ? 26.207 16.681 23.454 1.00 39.47 80 ASN A C 1
ATOM 614 O O . ASN A 1 80 ? 26.800 15.648 23.166 1.00 39.47 80 ASN A O 1
ATOM 618 N N . GLU A 1 81 ? 24.984 16.698 23.974 1.00 41.47 81 GLU A N 1
ATOM 619 C CA . GLU A 1 81 ? 24.107 15.603 24.365 1.00 41.47 81 GLU A CA 1
ATOM 620 C C . GLU A 1 81 ? 23.725 14.720 23.160 1.00 41.47 81 GLU A C 1
ATOM 622 O O . GLU A 1 81 ? 22.635 14.809 22.599 1.00 41.47 81 GLU A O 1
ATOM 627 N N . LEU A 1 82 ? 24.655 13.862 22.737 1.00 41.28 82 LEU A N 1
ATOM 628 C CA . LEU A 1 82 ? 24.381 12.746 21.839 1.00 41.28 82 LEU A CA 1
ATOM 629 C C . LEU A 1 82 ? 23.879 11.574 22.692 1.00 41.28 82 LEU A C 1
ATOM 631 O O . LEU A 1 82 ? 24.650 10.830 23.300 1.00 41.28 82 LEU A O 1
ATOM 635 N N . VAL A 1 83 ? 22.558 11.473 22.801 1.00 41.84 83 VAL A N 1
ATOM 636 C CA . VAL A 1 83 ? 21.861 10.461 23.598 1.00 41.84 83 VAL A CA 1
ATOM 637 C C . VAL A 1 83 ? 22.191 9.051 23.088 1.00 41.84 83 VAL A C 1
ATOM 639 O O . VAL A 1 83 ? 21.891 8.697 21.952 1.00 41.84 83 VAL A O 1
ATOM 642 N N . SER A 1 84 ? 22.833 8.283 23.972 1.00 35.81 84 SER A N 1
ATOM 643 C CA . SER A 1 84 ? 22.937 6.820 24.066 1.00 35.81 84 SER A CA 1
ATOM 644 C C . SER A 1 84 ? 22.407 6.002 22.883 1.00 35.81 84 SER A C 1
ATOM 646 O O . SER A 1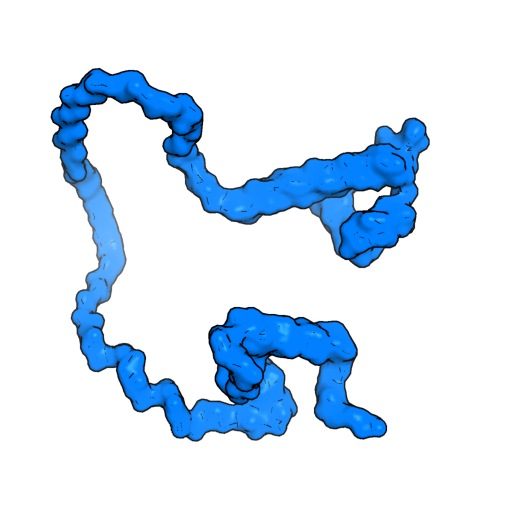 84 ? 21.237 5.620 22.845 1.00 35.81 84 SER A O 1
ATOM 648 N N . ILE A 1 85 ? 23.322 5.591 22.001 1.00 47.94 85 ILE A N 1
ATOM 649 C CA . ILE A 1 85 ? 23.152 4.388 21.179 1.00 47.94 85 ILE A CA 1
ATOM 650 C C . ILE A 1 85 ? 23.337 3.202 22.133 1.00 47.94 85 ILE A C 1
ATOM 652 O O . ILE A 1 85 ? 24.416 2.622 22.249 1.00 47.94 85 ILE A O 1
ATOM 656 N N . SER A 1 86 ? 22.295 2.894 22.907 1.00 44.69 86 SER A N 1
ATOM 657 C CA . SER A 1 86 ? 22.186 1.596 23.557 1.00 44.69 86 SER A CA 1
ATOM 658 C C . SER A 1 86 ? 22.075 0.571 22.440 1.00 44.69 86 SER A C 1
ATOM 660 O O . SER A 1 86 ? 21.156 0.651 21.629 1.00 44.69 86 SER A O 1
ATOM 662 N N . GLY A 1 87 ? 23.042 -0.342 22.376 1.00 51.94 87 GLY A N 1
ATOM 663 C CA . GLY A 1 87 ? 23.120 -1.431 21.406 1.00 51.94 87 GLY A CA 1
ATOM 664 C C . GLY A 1 87 ? 22.005 -2.465 21.568 1.00 51.94 87 GLY A C 1
ATOM 665 O O . GLY A 1 87 ? 22.279 -3.647 21.752 1.00 51.94 87 GLY A O 1
ATOM 666 N N . GLU A 1 88 ? 20.752 -2.030 21.490 1.00 55.88 88 GLU A N 1
ATOM 667 C CA . GLU A 1 88 ? 19.677 -2.876 21.007 1.00 55.88 88 GLU A CA 1
ATOM 668 C C . GLU A 1 88 ? 19.900 -3.044 19.506 1.00 55.88 88 GLU A C 1
ATOM 670 O O . GLU A 1 88 ? 20.186 -2.080 18.791 1.00 55.88 88 GLU A O 1
ATOM 675 N N . ALA A 1 89 ? 19.843 -4.285 19.028 1.00 60.34 89 ALA A N 1
ATOM 676 C CA . ALA A 1 89 ? 19.945 -4.580 17.610 1.00 60.34 89 ALA A CA 1
ATOM 677 C C . ALA A 1 89 ? 19.002 -3.642 16.841 1.00 60.34 89 ALA A C 1
ATOM 679 O O . ALA A 1 89 ? 17.800 -3.628 17.107 1.00 60.34 89 ALA A O 1
ATOM 680 N N . LEU A 1 90 ? 19.547 -2.837 15.922 1.00 66.19 90 LEU A N 1
ATOM 681 C CA . LEU A 1 90 ? 18.774 -1.963 15.041 1.00 66.19 90 LEU A CA 1
ATOM 682 C C . LEU A 1 90 ? 17.944 -2.839 14.090 1.00 66.19 90 LEU A C 1
ATOM 684 O O . LEU A 1 90 ? 18.293 -3.029 12.927 1.00 66.19 90 LEU A O 1
ATOM 688 N N . ASP A 1 91 ? 16.861 -3.428 14.596 1.00 82.88 91 ASP A N 1
ATOM 689 C CA . ASP A 1 91 ? 15.949 -4.226 13.796 1.00 82.88 91 ASP A CA 1
ATOM 690 C C . ASP A 1 91 ? 15.038 -3.274 13.024 1.00 82.88 91 ASP A C 1
ATOM 692 O O . ASP A 1 91 ? 14.060 -2.725 13.545 1.00 82.88 91 ASP A O 1
ATOM 696 N N . PHE A 1 92 ? 15.394 -3.056 11.758 1.00 84.00 92 PHE A N 1
ATOM 697 C CA . PHE A 1 92 ? 14.619 -2.243 10.830 1.00 84.00 92 PHE A CA 1
ATOM 698 C C . PHE A 1 92 ? 13.166 -2.719 10.729 1.00 84.00 92 PHE A C 1
ATOM 700 O O . PHE A 1 92 ? 12.259 -1.893 10.616 1.00 84.00 92 PHE A O 1
ATOM 707 N N . ASN A 1 93 ? 12.918 -4.033 10.792 1.00 85.75 93 ASN A N 1
ATOM 708 C CA . ASN A 1 93 ? 11.565 -4.568 10.670 1.00 85.75 93 ASN A CA 1
ATOM 709 C C . ASN A 1 93 ? 10.717 -4.205 11.883 1.00 85.75 93 ASN A C 1
ATOM 711 O O . ASN A 1 93 ? 9.568 -3.804 11.707 1.00 85.75 93 ASN A O 1
ATOM 715 N N . LEU A 1 94 ? 11.292 -4.277 13.082 1.00 87.69 94 LEU A N 1
ATOM 716 C CA . LEU A 1 94 ? 10.616 -3.885 14.313 1.00 87.69 94 LEU A CA 1
ATOM 717 C C . LEU A 1 94 ? 10.257 -2.393 14.302 1.00 87.69 94 LEU A C 1
ATOM 719 O O . LEU A 1 94 ? 9.104 -2.031 14.541 1.00 87.69 94 LEU A O 1
ATOM 723 N N . HIS A 1 95 ? 11.217 -1.532 13.953 1.00 90.06 95 HIS A N 1
ATOM 724 C CA . HIS A 1 95 ? 11.000 -0.084 13.866 1.00 90.06 95 HIS A CA 1
ATOM 725 C C . HIS A 1 95 ? 9.948 0.271 12.809 1.00 90.06 95 HIS A C 1
ATOM 727 O O . HIS A 1 95 ? 9.040 1.067 13.061 1.00 90.06 95 HIS A O 1
ATOM 733 N N . LYS A 1 96 ? 10.024 -0.364 11.635 1.00 90.62 96 LYS A N 1
ATOM 734 C CA . LYS A 1 96 ? 9.033 -0.206 10.570 1.00 90.62 96 LYS A CA 1
ATOM 735 C C . LYS A 1 96 ? 7.646 -0.650 11.028 1.00 90.62 96 LYS A C 1
ATOM 737 O O . LYS A 1 96 ? 6.668 0.042 10.763 1.00 90.62 96 LYS A O 1
ATOM 742 N N . GLU A 1 97 ? 7.544 -1.792 11.702 1.00 92.81 97 GLU A N 1
ATOM 743 C CA . GLU A 1 97 ? 6.270 -2.338 12.164 1.00 92.81 97 GLU A CA 1
ATOM 744 C C . GLU A 1 97 ? 5.618 -1.457 13.236 1.00 92.81 97 GLU A C 1
ATOM 746 O O . GLU A 1 97 ? 4.408 -1.217 13.177 1.00 92.81 97 GLU A O 1
ATOM 751 N N . ALA A 1 98 ? 6.412 -0.920 14.165 1.00 91.50 98 ALA A N 1
ATOM 752 C CA . ALA A 1 98 ? 5.946 0.036 15.163 1.00 91.50 98 ALA A CA 1
ATOM 753 C C . ALA A 1 98 ? 5.384 1.307 14.506 1.00 91.50 98 ALA A C 1
ATOM 755 O O . ALA A 1 98 ? 4.253 1.704 14.801 1.00 91.50 98 ALA A O 1
ATOM 756 N N . PHE A 1 99 ? 6.122 1.883 13.552 1.00 96.12 99 PHE A N 1
ATOM 757 C CA . PHE A 1 99 ? 5.682 3.060 12.805 1.00 96.12 99 PHE A CA 1
ATOM 758 C C . PHE A 1 99 ? 4.406 2.794 11.993 1.00 96.12 99 PHE A C 1
ATOM 760 O O . PHE A 1 99 ? 3.465 3.585 12.032 1.00 96.12 99 PHE A O 1
ATOM 767 N N . GLU A 1 100 ? 4.333 1.664 11.281 1.00 96.12 100 GLU A N 1
ATOM 768 C CA . GLU A 1 100 ? 3.141 1.273 10.521 1.00 96.12 100 GLU A CA 1
ATOM 769 C C . GLU A 1 100 ? 1.903 1.171 11.429 1.00 96.12 100 GLU A C 1
ATOM 771 O O . GLU A 1 100 ? 0.827 1.656 11.067 1.00 96.12 100 GLU A O 1
ATOM 776 N N . LYS A 1 101 ? 2.044 0.565 12.617 1.00 96.19 101 LYS A N 1
ATOM 777 C CA . LYS A 1 101 ? 0.953 0.440 13.593 1.00 96.19 101 LYS A CA 1
ATOM 778 C C . LYS A 1 101 ? 0.498 1.807 14.102 1.00 96.19 101 LYS A C 1
ATOM 780 O O . LYS A 1 101 ? -0.702 2.086 14.098 1.00 96.19 101 LYS A O 1
ATOM 785 N N . GLU A 1 102 ? 1.434 2.659 14.515 1.00 96.00 102 GLU A N 1
ATOM 786 C CA . GLU A 1 102 ? 1.134 4.006 15.010 1.00 96.00 102 GLU A CA 1
ATOM 787 C C . GLU A 1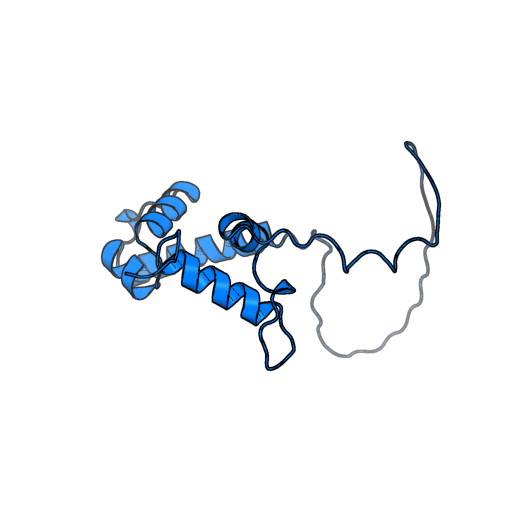 102 ? 0.438 4.854 13.939 1.00 96.00 102 GLU A C 1
ATOM 789 O O . GLU A 1 102 ? -0.595 5.479 14.201 1.00 96.00 102 GLU A O 1
ATOM 794 N N . PHE A 1 103 ? 0.950 4.811 12.707 1.00 97.06 103 PHE A N 1
ATOM 795 C CA . PHE A 1 103 ? 0.370 5.515 11.572 1.00 97.06 103 PHE A CA 1
ATOM 796 C C . PHE A 1 103 ? -1.093 5.115 11.342 1.00 97.06 103 PHE A C 1
ATOM 798 O O . PHE A 1 103 ? -1.955 5.984 11.196 1.00 97.06 103 PHE A O 1
ATOM 805 N N . ILE A 1 104 ? -1.402 3.813 11.352 1.00 95.56 104 ILE A N 1
ATOM 806 C CA . ILE A 1 104 ? -2.772 3.319 11.142 1.00 95.56 104 ILE A CA 1
ATOM 807 C C . ILE A 1 104 ? -3.703 3.779 12.264 1.00 95.56 104 ILE A C 1
ATOM 809 O O . ILE A 1 104 ? -4.813 4.230 11.978 1.00 95.56 104 ILE A O 1
ATOM 813 N N . VAL A 1 105 ? -3.264 3.713 13.523 1.00 95.31 105 VAL A N 1
ATOM 814 C CA . VAL A 1 105 ? -4.055 4.194 14.668 1.00 95.31 105 VAL A CA 1
ATOM 815 C C . VAL A 1 105 ? -4.348 5.689 14.531 1.00 95.31 105 VAL A C 1
ATOM 817 O O . VAL A 1 105 ? -5.497 6.113 14.680 1.00 95.31 105 VAL A O 1
ATOM 820 N N . LYS A 1 106 ? -3.333 6.491 14.190 1.00 95.62 106 LYS A N 1
ATOM 821 C CA . LYS A 1 106 ? -3.480 7.934 13.975 1.00 95.62 106 LYS A CA 1
ATOM 822 C C . LYS A 1 106 ? -4.463 8.232 12.842 1.00 95.62 106 LYS A C 1
ATOM 824 O O . LYS A 1 106 ? -5.380 9.027 13.029 1.00 95.62 106 LYS A O 1
ATOM 829 N N . ALA A 1 107 ? -4.326 7.551 11.705 1.00 95.75 107 ALA A N 1
ATOM 830 C CA . ALA A 1 107 ? -5.196 7.734 10.548 1.00 95.75 107 ALA A CA 1
ATOM 831 C C . ALA A 1 107 ? -6.654 7.341 10.851 1.00 95.75 107 ALA A C 1
ATOM 833 O O . ALA A 1 107 ? -7.582 8.073 10.505 1.00 95.75 107 ALA A O 1
ATOM 834 N N . LEU A 1 108 ? -6.881 6.216 11.538 1.00 95.31 108 LEU A N 1
ATOM 835 C CA . LEU A 1 108 ? -8.227 5.791 11.927 1.00 95.31 108 LEU A CA 1
ATOM 836 C C . LEU A 1 108 ? -8.882 6.776 12.899 1.00 95.31 108 LEU A C 1
ATOM 838 O O . LEU A 1 108 ? -10.070 7.054 12.742 1.00 95.31 108 LEU A O 1
ATOM 842 N N . ARG A 1 109 ? -8.121 7.362 13.831 1.00 94.94 109 ARG A N 1
ATOM 843 C CA . ARG A 1 109 ? -8.619 8.413 14.730 1.00 94.94 109 ARG A CA 1
ATOM 844 C C . ARG A 1 109 ? -9.012 9.680 13.965 1.00 94.94 109 ARG A C 1
ATOM 846 O O . ARG A 1 109 ? -10.085 10.222 14.199 1.00 94.94 109 ARG A O 1
ATOM 853 N N . THR A 1 110 ? -8.196 10.126 13.008 1.00 94.69 110 THR A N 1
ATOM 854 C CA . THR A 1 110 ? -8.498 11.319 12.193 1.00 94.69 110 THR A CA 1
ATOM 855 C C . THR A 1 110 ? -9.782 11.162 11.376 1.00 94.69 110 THR A C 1
ATOM 857 O O . THR A 1 110 ? -10.564 12.103 11.260 1.00 94.69 110 THR A O 1
ATOM 860 N N . PHE A 1 111 ? -10.030 9.969 10.832 1.00 95.19 111 PHE A N 1
ATOM 861 C CA . PHE A 1 111 ? -11.197 9.690 9.988 1.00 95.19 111 PHE A CA 1
ATOM 862 C C . PHE A 1 111 ? -12.343 8.992 10.728 1.00 95.19 111 PHE A C 1
ATOM 864 O O . PHE A 1 111 ? -13.253 8.466 10.085 1.00 95.19 111 PHE A O 1
ATOM 871 N N . LYS A 1 112 ? -12.323 8.993 12.065 1.00 93.94 112 LYS A N 1
ATOM 872 C CA . LYS A 1 112 ? -13.384 8.447 12.922 1.00 93.94 112 LYS A CA 1
A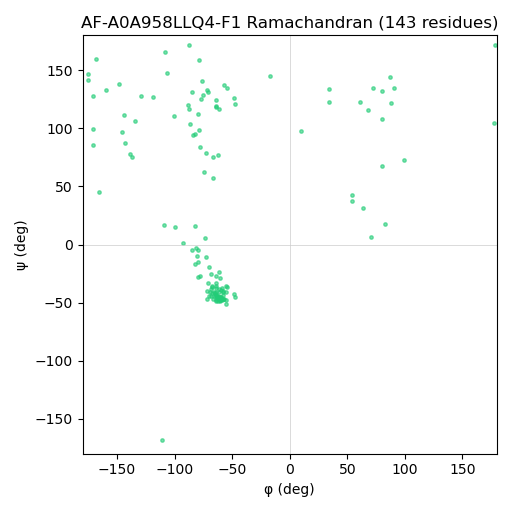TOM 873 C C . LYS A 1 112 ? -13.755 6.987 12.609 1.00 93.94 112 LYS A C 1
ATOM 875 O O . LYS A 1 112 ? -14.924 6.649 12.424 1.00 93.94 112 LYS A O 1
ATOM 880 N N . GLY A 1 113 ? -12.757 6.136 12.374 1.00 91.25 113 GLY A N 1
ATOM 881 C CA . GLY A 1 113 ? -12.960 4.727 12.014 1.00 91.25 113 GLY A CA 1
ATOM 882 C C . GLY A 1 113 ? -13.522 4.478 10.602 1.00 91.25 113 GLY A C 1
ATOM 883 O O . GLY A 1 113 ? -13.809 3.332 10.244 1.00 91.25 113 GLY A O 1
ATOM 884 N N . ARG A 1 114 ? -13.671 5.508 9.751 1.00 95.25 114 ARG A N 1
ATOM 885 C CA . ARG A 1 114 ? -14.202 5.370 8.381 1.00 95.25 114 ARG A CA 1
ATOM 886 C C . ARG A 1 114 ? -13.154 4.822 7.414 1.00 95.25 114 ARG A C 1
ATOM 888 O O . ARG A 1 114 ? -12.556 5.559 6.635 1.00 95.25 114 ARG A O 1
ATOM 895 N N . ILE A 1 115 ? -13.023 3.498 7.386 1.00 93.56 115 ILE A N 1
ATOM 896 C CA . ILE A 1 115 ? -11.998 2.752 6.631 1.00 93.56 115 ILE A CA 1
ATOM 897 C C . ILE A 1 115 ? -11.844 3.212 5.171 1.00 93.56 115 ILE A C 1
ATOM 899 O O . ILE A 1 115 ? -10.724 3.372 4.696 1.00 93.56 115 ILE A O 1
ATOM 903 N N . ASN A 1 116 ? -12.945 3.426 4.441 1.00 94.31 116 ASN A N 1
ATOM 904 C CA . ASN A 1 116 ? -12.872 3.843 3.033 1.00 94.31 116 ASN A CA 1
ATOM 905 C C . ASN A 1 116 ? -12.238 5.236 2.873 1.00 94.31 116 ASN A C 1
ATOM 907 O O . ASN A 1 116 ? -11.429 5.430 1.971 1.00 94.31 116 ASN A O 1
ATOM 911 N N . GLN A 1 117 ? -12.592 6.184 3.749 1.00 94.25 117 GLN A N 1
ATOM 912 C CA . GLN A 1 117 ? -12.015 7.531 3.738 1.00 94.25 117 GLN A CA 1
ATOM 913 C C . GLN A 1 117 ? -10.555 7.484 4.186 1.00 94.25 117 GLN A C 1
ATOM 915 O O . GLN A 1 117 ? -9.699 8.057 3.521 1.00 94.25 117 GLN A O 1
ATOM 920 N N . THR A 1 118 ? -10.258 6.728 5.246 1.00 96.19 118 THR A N 1
ATOM 921 C CA . THR A 1 118 ? -8.887 6.515 5.719 1.00 96.19 118 THR A CA 1
ATOM 922 C C . THR A 1 118 ? -7.994 5.959 4.616 1.00 96.19 118 THR A C 1
ATOM 924 O O . THR A 1 118 ? -6.920 6.495 4.393 1.00 96.19 118 THR A O 1
ATOM 927 N N . ALA A 1 119 ? -8.435 4.927 3.894 1.00 96.31 119 ALA A N 1
ATOM 928 C CA . ALA A 1 119 ? -7.669 4.318 2.807 1.00 96.31 119 ALA A CA 1
ATOM 929 C C . ALA A 1 119 ? -7.347 5.322 1.688 1.00 96.31 119 ALA A C 1
ATOM 931 O O . ALA A 1 119 ? -6.208 5.403 1.233 1.00 96.31 1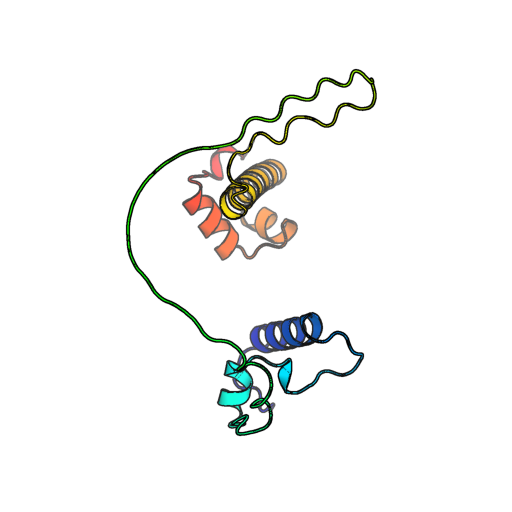19 ALA A O 1
ATOM 932 N N . LEU A 1 120 ? -8.342 6.116 1.281 1.00 95.44 120 LEU A N 1
ATOM 933 C CA . LEU A 1 120 ? -8.189 7.114 0.225 1.00 95.44 120 LEU A CA 1
ATOM 934 C C . LEU A 1 120 ? -7.235 8.240 0.642 1.00 95.44 120 LEU A C 1
ATOM 936 O O . LEU A 1 120 ? -6.322 8.570 -0.105 1.00 95.44 120 LEU A O 1
ATOM 940 N N . HIS A 1 121 ? -7.399 8.791 1.847 1.00 95.56 121 HIS A N 1
ATOM 941 C CA . HIS A 1 121 ? -6.570 9.900 2.328 1.00 95.56 121 HIS A CA 1
ATOM 942 C C . HIS A 1 121 ? -5.177 9.476 2.805 1.00 95.56 121 HIS A C 1
ATOM 944 O O . HIS A 1 121 ? -4.250 10.276 2.741 1.00 95.56 121 HIS A O 1
ATOM 950 N N . ALA A 1 122 ? -5.008 8.233 3.263 1.00 93.75 122 ALA A N 1
ATOM 951 C CA . ALA A 1 122 ? -3.701 7.679 3.608 1.00 93.75 122 ALA A CA 1
ATOM 952 C C . ALA A 1 122 ? -2.910 7.209 2.376 1.00 93.75 122 ALA A C 1
ATOM 954 O O . ALA A 1 122 ? -1.771 6.782 2.531 1.00 93.75 122 ALA A O 1
ATOM 955 N N . ASN A 1 123 ? -3.507 7.252 1.177 1.00 95.06 123 ASN A N 1
ATOM 956 C CA . ASN A 1 123 ? -2.946 6.690 -0.053 1.00 95.06 123 ASN A CA 1
ATOM 957 C C . ASN A 1 123 ? -2.558 5.201 0.087 1.00 95.06 123 ASN A C 1
ATOM 959 O O . ASN A 1 123 ? -1.544 4.742 -0.434 1.00 95.06 123 ASN A O 1
ATOM 963 N N . ILE A 1 124 ? -3.367 4.428 0.820 1.00 93.12 124 ILE A N 1
ATOM 964 C CA . ILE A 1 124 ? -3.156 2.991 1.026 1.00 93.12 124 ILE A CA 1
ATOM 965 C C . ILE A 1 124 ? -4.364 2.245 0.460 1.00 93.12 124 ILE A C 1
ATOM 967 O O . ILE A 1 124 ? -5.497 2.515 0.866 1.00 93.12 124 ILE A O 1
ATOM 971 N N . PRO A 1 125 ? -4.172 1.246 -0.423 1.00 96.25 125 PRO A N 1
ATOM 972 C CA . PRO A 1 125 ? -5.277 0.435 -0.911 1.00 96.25 125 PRO A CA 1
ATOM 973 C C . PRO A 1 125 ? -6.070 -0.179 0.246 1.00 96.25 125 PRO A C 1
ATOM 975 O O . PRO A 1 125 ? -5.498 -0.776 1.159 1.00 96.25 125 PRO A O 1
ATOM 978 N N . LYS A 1 126 ? -7.404 -0.110 0.180 1.00 94.88 126 LYS A N 1
ATOM 979 C CA . LYS A 1 126 ? -8.300 -0.600 1.243 1.00 94.88 126 LYS A CA 1
ATOM 980 C C . LYS A 1 126 ? -7.962 -2.018 1.720 1.00 94.88 126 LYS A C 1
ATOM 982 O O . LYS A 1 126 ? -7.959 -2.271 2.918 1.00 94.88 126 LYS A O 1
ATOM 987 N N . LYS A 1 127 ? -7.662 -2.938 0.795 1.00 95.25 127 LYS A N 1
ATOM 988 C CA . LYS A 1 127 ? -7.285 -4.324 1.130 1.00 95.25 127 LYS A CA 1
ATOM 989 C C . LYS A 1 127 ? -6.004 -4.389 1.970 1.00 95.25 127 LYS A C 1
ATOM 991 O O . LYS A 1 127 ? -5.938 -5.161 2.920 1.00 95.25 127 LYS A O 1
ATOM 996 N N . THR A 1 128 ? -5.013 -3.561 1.645 1.00 95.88 128 THR A N 1
ATOM 997 C CA . THR A 1 128 ? -3.757 -3.460 2.398 1.00 95.88 128 THR A CA 1
ATOM 998 C C . THR A 1 128 ? -4.005 -2.907 3.795 1.00 95.88 128 THR A C 1
ATOM 1000 O O . THR A 1 128 ? -3.494 -3.468 4.761 1.00 95.88 128 THR A O 1
ATOM 1003 N N . LEU A 1 129 ? -4.830 -1.860 3.905 1.00 95.38 129 LEU A N 1
ATOM 1004 C CA . LEU A 1 129 ? -5.208 -1.278 5.190 1.00 95.38 129 LEU A CA 1
ATOM 1005 C C . LEU A 1 129 ? -5.926 -2.308 6.076 1.00 95.38 129 LEU A C 1
ATOM 1007 O O . LEU A 1 129 ? -5.530 -2.495 7.220 1.00 95.38 129 LEU A O 1
ATOM 1011 N N . LEU A 1 130 ? -6.911 -3.035 5.537 1.00 95.19 130 LEU A N 1
ATOM 1012 C CA . LEU A 1 130 ? -7.632 -4.089 6.264 1.00 95.19 130 LEU A CA 1
ATOM 1013 C C . LEU A 1 130 ? -6.696 -5.193 6.770 1.00 95.19 130 LEU A C 1
ATOM 1015 O O . LEU A 1 130 ? -6.718 -5.510 7.954 1.00 95.19 130 LEU A O 1
ATOM 1019 N N . ARG A 1 131 ? -5.803 -5.703 5.911 1.00 95.56 131 ARG A N 1
ATOM 1020 C CA . ARG A 1 131 ? -4.817 -6.722 6.301 1.00 95.56 131 ARG A CA 1
ATOM 1021 C C . ARG A 1 131 ? -3.929 -6.255 7.456 1.00 95.56 131 ARG A C 1
ATOM 1023 O O . ARG A 1 131 ? -3.587 -7.042 8.330 1.00 95.56 131 ARG A O 1
ATOM 1030 N N . LYS A 1 132 ? -3.512 -4.986 7.447 1.00 95.81 132 LYS A N 1
ATOM 1031 C CA . LYS A 1 132 ? -2.680 -4.416 8.516 1.00 95.81 132 LYS A CA 1
ATOM 1032 C C . LYS A 1 132 ? -3.478 -4.216 9.809 1.00 95.81 132 LYS A C 1
ATOM 1034 O O . LYS A 1 132 ? -2.966 -4.531 10.873 1.00 95.81 132 LYS A O 1
ATOM 1039 N N . ILE A 1 133 ? -4.730 -3.767 9.717 1.00 95.50 133 ILE A N 1
ATOM 1040 C CA . ILE A 1 133 ? -5.652 -3.656 10.859 1.00 95.50 133 ILE A CA 1
ATOM 1041 C C . ILE A 1 133 ? -5.835 -5.021 11.540 1.00 95.50 133 ILE A C 1
ATOM 1043 O O . ILE A 1 133 ? -5.683 -5.114 12.755 1.00 95.50 133 ILE A O 1
ATOM 1047 N N . GLU A 1 134 ? -6.071 -6.080 10.760 1.00 95.56 134 GLU A N 1
ATOM 1048 C CA . GLU A 1 134 ? -6.162 -7.460 11.258 1.00 95.56 134 GLU A CA 1
ATOM 1049 C C . GLU A 1 134 ? -4.835 -7.934 11.864 1.00 95.56 134 GLU A C 1
ATOM 1051 O O . GLU A 1 134 ? -4.826 -8.449 12.980 1.00 95.56 134 GLU A O 1
ATOM 1056 N N . LYS A 1 135 ? -3.705 -7.698 11.176 1.00 95.69 135 LYS A N 1
ATOM 1057 C CA . LYS A 1 135 ? -2.364 -8.070 11.661 1.00 95.69 135 LYS A CA 1
ATOM 1058 C C . LYS A 1 135 ? -2.064 -7.472 13.039 1.00 95.69 135 LYS A C 1
ATOM 1060 O O . LYS A 1 135 ? -1.478 -8.147 13.877 1.00 95.69 135 LYS A O 1
ATOM 1065 N N . TYR A 1 136 ? -2.444 -6.217 13.265 1.00 95.75 136 TYR A N 1
ATOM 1066 C CA . TYR A 1 136 ? -2.166 -5.502 14.513 1.00 95.75 136 TYR A CA 1
ATOM 1067 C C . TYR A 1 136 ? -3.283 -5.605 15.555 1.00 95.75 136 TYR A C 1
ATOM 1069 O O . TYR A 1 136 ? -3.150 -5.006 16.623 1.00 95.75 136 TYR A O 1
ATOM 1077 N N . GLY A 1 137 ? -4.369 -6.328 15.259 1.00 94.00 137 GLY A N 1
ATOM 1078 C CA . GLY A 1 137 ? -5.514 -6.473 16.159 1.00 94.00 137 GLY A CA 1
ATOM 1079 C C . GLY A 1 137 ? -6.241 -5.155 16.448 1.00 94.00 137 GLY A C 1
ATOM 1080 O O . GLY A 1 137 ? -6.749 -4.965 17.548 1.00 94.00 137 GLY A O 1
ATOM 1081 N N . ILE A 1 138 ? -6.257 -4.219 15.496 1.00 94.25 138 ILE A N 1
ATOM 1082 C CA . ILE A 1 138 ? -6.891 -2.906 15.669 1.00 94.25 138 ILE A CA 1
ATOM 1083 C C . ILE A 1 138 ? -8.385 -3.030 15.350 1.00 94.25 138 ILE A C 1
ATOM 1085 O O . ILE A 1 138 ? -8.764 -3.533 14.294 1.00 94.25 138 ILE A O 1
ATOM 1089 N N . VAL A 1 139 ? -9.257 -2.523 16.219 1.00 93.25 139 VAL A N 1
ATOM 1090 C CA . VAL A 1 139 ? -10.704 -2.506 15.971 1.00 93.25 139 VAL A CA 1
ATOM 1091 C C . VAL A 1 139 ? -11.115 -1.110 15.508 1.00 93.25 139 VAL A C 1
ATOM 1093 O O . VAL A 1 139 ? -11.107 -0.151 16.268 1.00 93.25 139 VAL A O 1
ATOM 1096 N N . ALA A 1 140 ? -11.503 -0.973 14.237 1.00 89.19 140 ALA A N 1
ATOM 1097 C CA . ALA A 1 140 ? -11.849 0.334 13.659 1.00 89.19 140 ALA A CA 1
ATOM 1098 C C . ALA A 1 140 ? -13.048 1.024 14.346 1.00 89.19 140 ALA A C 1
ATOM 1100 O O . ALA A 1 140 ? -13.170 2.245 14.278 1.00 89.19 140 ALA A O 1
ATOM 1101 N N . ARG A 1 141 ? -13.927 0.249 14.999 1.00 89.31 141 ARG A N 1
ATOM 1102 C CA . ARG A 1 141 ? -15.115 0.754 15.709 1.00 89.31 141 ARG A CA 1
ATOM 1103 C C . ARG A 1 141 ? -14.777 1.573 16.952 1.00 89.31 141 ARG A C 1
ATOM 1105 O O . ARG A 1 141 ? -15.558 2.450 17.303 1.00 89.31 141 ARG A O 1
ATOM 1112 N N . ASP A 1 142 ? -13.617 1.340 17.550 1.00 91.94 142 ASP A N 1
ATOM 1113 C CA . ASP A 1 142 ? -13.208 1.998 18.794 1.00 91.94 142 ASP A CA 1
ATOM 1114 C C . ASP A 1 142 ? -12.838 3.472 18.574 1.00 91.94 142 ASP A C 1
ATOM 1116 O O . ASP A 1 142 ? -12.685 4.234 19.519 1.00 91.94 142 ASP A O 1
ATOM 1120 N N . TYR A 1 143 ? -12.714 3.890 17.313 1.00 91.00 143 TYR A N 1
ATOM 1121 C CA . TYR A 1 143 ? -12.296 5.234 16.924 1.00 91.00 143 TYR A CA 1
ATOM 1122 C C . TYR A 1 143 ? -13.435 6.062 16.321 1.00 91.00 143 TYR A C 1
ATOM 1124 O O . TYR A 1 143 ? -13.156 7.032 15.632 1.00 91.00 143 TYR A O 1
ATOM 1132 N N . VAL A 1 144 ? -14.702 5.670 16.499 1.00 85.62 144 VAL A N 1
ATOM 1133 C CA . VAL A 1 144 ? -15.866 6.312 15.845 1.00 85.62 144 VAL A CA 1
ATOM 1134 C C . VAL A 1 144 ? -16.344 7.597 16.554 1.00 85.62 144 VAL A C 1
ATOM 1136 O O . VAL A 1 144 ? -17.235 8.269 16.035 1.00 85.62 144 VAL A O 1
ATOM 1139 N N . GLU A 1 145 ? -15.734 7.974 17.684 1.00 70.06 145 GLU A N 1
ATOM 1140 C CA . GLU A 1 145 ? -16.028 9.221 18.426 1.00 70.06 145 GLU A CA 1
ATOM 1141 C C . GLU A 1 145 ? -16.031 10.490 17.549 1.00 70.06 145 GLU A C 1
ATOM 1143 O O . GLU A 1 145 ? -15.157 10.675 16.669 1.00 70.06 145 GLU A O 1
#

Secondary structure (DSSP, 8-state):
----SS-HHHHHHHHHHHHHH--SSS--GGGS-HHHHHHHT----SS---S----------------------------------------HHHHHHHHHHHHHHHHHHHTTT-HHHHHHH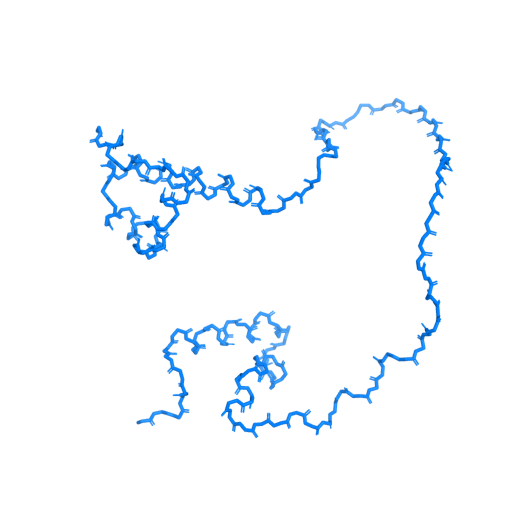TT--HHHHHHHHHHTT--GGGG--

Radius of gyration: 25.77 Å; Cα contacts (8 Å, |Δi|>4): 64; chains: 1; bounding box: 57×44×59 Å

Solvent-accessible surface area (backbone atoms only — not comparable to full-atom values): 9735 Å² total; per-residue (Å²): 138,75,94,67,92,68,57,74,66,57,53,50,52,44,52,54,48,18,56,72,66,37,93,56,103,59,83,53,81,84,36,44,55,67,72,58,39,51,74,74,68,52,75,89,81,81,87,87,85,80,89,87,89,86,73,91,85,75,88,78,86,86,85,87,85,87,87,86,78,92,80,90,76,93,77,91,78,93,78,79,94,74,80,77,86,66,88,62,80,86,49,62,66,59,56,51,50,52,50,53,52,52,50,51,54,52,43,32,50,76,44,32,28,38,59,74,59,33,20,63,76,68,73,38,60,57,69,59,50,50,54,50,33,61,75,70,69,57,64,53,74,82,30,53,118

Mean predicted aligned error: 17.98 Å

Nearest PDB structures (foldseek):
  1ety-assembly1_B  TM=9.445E-01  e=3.769E-01  Escherichia coli
  6p0u-assembly1_B  TM=8.479E-01  e=2.993E-01  Escherichia coli K-12
  5ds9-assembly1_A  TM=8.577E-01  e=6.707E-01  Escherichia coli K-12
  6m10-a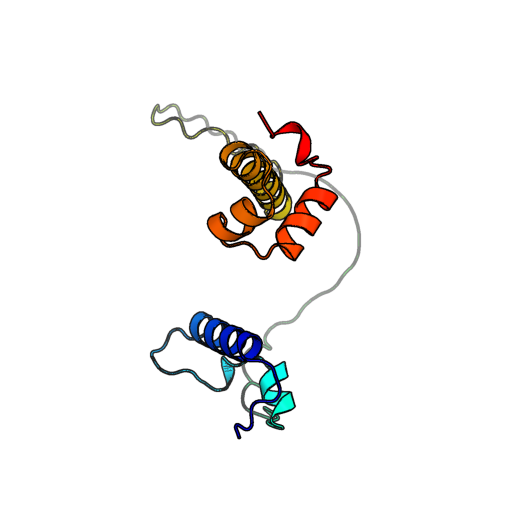ssembly3_D  TM=8.563E-01  e=3.002E+00  Pseudomonas aeruginosa PAO1

pLDDT: mean 72.9, std 23.3, range [27.36, 97.06]

Foldseek 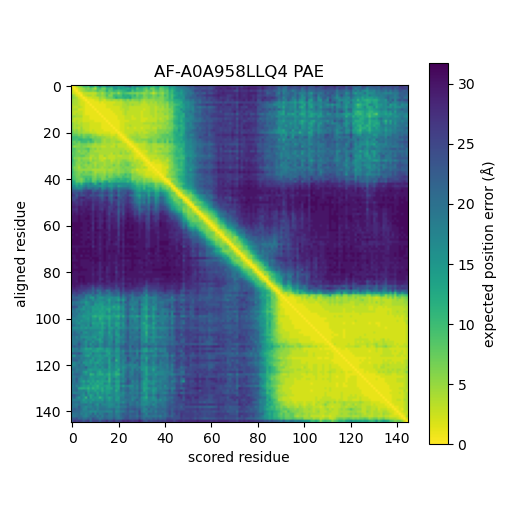3Di:
DDPDPDDPVVVVVQVVQQVVPDPDPDRDPVSGDPVRCVVVVNDPPDDPDDDDDPDDDDDDDDDDDDDDDDDDDDDDDDDDDPDDPPPDPPPVVVVVLVVLVVLLVVLLLVVLLPLVVSCVVVVHPSVRSVVSCVVVVNDSNVNND

Sequence (145 aa):
KYDWPGNIRELENVIEHAFILEETNLIGINALPEAFLRAVGINITGQYCSLNKSSESSGSSSKDEDKEATILGAFEGKENELVSISGEALDFNLHKEAFEKEFIVKALRTFKGRINQTALHANIPKKTLLRKIEKYGIVARDYVE